Protein AF-A0A2S2R1F1-F1 (afdb_monomer_lite)

Sequence (173 aa):
MYTNIGLVTVRVLRTVIAMDSDPVKIAFARNNACIYGVEDRIIFLVGDFFENAHSLQKADGIVTSPPANMTKDKMQNLTDLASRVAPKVLLRLMKDQEVADLYQLENIKYYIKTEKICIDREPNSILAFLGPGINTNNRNVERTQKKVLVFSDGVSVNRRVHWVRGNNLFAYD

Foldseek 3Di:
DDQFWDWKWFAAPQATETETQDVVVLVVVLVVCVVVVNNVRYHYDNDDCLVCLVVAAATAEIETEGDQPDDLVNVLSVVVSRCVRHQKYKYKYAQPRDCVSVQVSDDQQWGWQKAFEAEVNHTGIIIIITHGGDDPDPDPPPSQHAYEYHYPPVPLPPFDWDQDVPRSYTYGD

Structure (mmCIF, N/CA/C/O backbone):
data_AF-A0A2S2R1F1-F1
#
_entry.id   AF-A0A2S2R1F1-F1
#
loop_
_atom_site.group_PDB
_atom_site.id
_atom_site.type_symbol
_atom_site.label_atom_id
_atom_site.label_alt_id
_atom_site.label_comp_id
_atom_site.label_asym_id
_atom_site.label_entity_id
_atom_site.label_seq_id
_atom_site.pdbx_PDB_ins_code
_atom_site.Cartn_x
_atom_site.Cartn_y
_atom_site.Cartn_z
_atom_site.occupancy
_atom_site.B_iso_or_equiv
_atom_site.auth_seq_id
_atom_site.auth_comp_id
_atom_site.auth_asym_id
_atom_site.auth_atom_id
_atom_site.pdbx_PDB_model_num
ATOM 1 N N . MET A 1 1 ? -4.252 21.129 -6.463 1.00 27.12 1 MET A N 1
ATOM 2 C CA . MET A 1 1 ? -3.113 20.362 -7.021 1.00 27.12 1 MET A CA 1
ATOM 3 C C . MET A 1 1 ? -3.181 18.963 -6.414 1.00 27.12 1 MET A C 1
ATOM 5 O O . MET A 1 1 ? -2.885 18.813 -5.238 1.00 27.12 1 MET A O 1
ATOM 9 N N . TYR A 1 2 ? -3.723 18.003 -7.167 1.00 29.39 2 TYR A N 1
ATOM 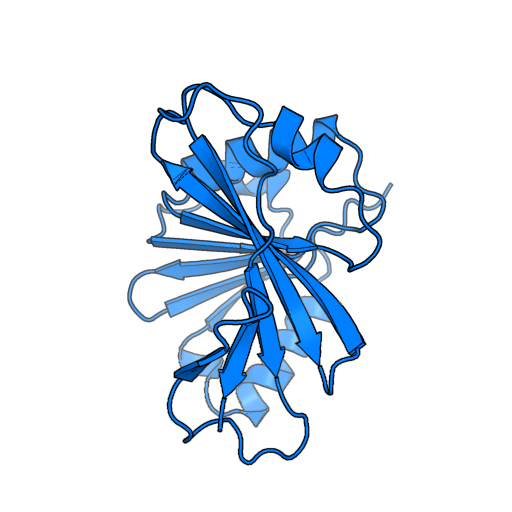10 C CA . TYR A 1 2 ? -4.228 16.707 -6.693 1.00 29.39 2 TYR A CA 1
ATOM 11 C C . TYR A 1 2 ? -3.164 15.855 -5.972 1.00 29.39 2 TYR A C 1
ATOM 13 O O . TYR A 1 2 ? -2.235 15.348 -6.598 1.00 29.39 2 TYR A O 1
ATOM 21 N N . THR A 1 3 ? -3.296 15.679 -4.656 1.00 30.31 3 THR A N 1
ATOM 22 C CA . THR A 1 3 ? -2.515 14.729 -3.847 1.00 30.31 3 THR A CA 1
ATOM 23 C C . THR A 1 3 ? -3.120 13.334 -3.967 1.00 30.31 3 THR A C 1
ATOM 25 O O . THR A 1 3 ? -3.842 12.865 -3.102 1.00 30.31 3 THR A O 1
ATOM 28 N N . ASN A 1 4 ? -2.846 12.670 -5.087 1.00 36.94 4 ASN A N 1
ATOM 29 C CA . ASN A 1 4 ? -3.342 11.326 -5.387 1.00 36.94 4 ASN A CA 1
ATOM 30 C C . ASN A 1 4 ? -2.508 10.255 -4.659 1.00 36.94 4 ASN A C 1
ATOM 32 O O . ASN A 1 4 ? -1.737 9.548 -5.298 1.00 36.94 4 ASN A O 1
ATOM 36 N N . ILE A 1 5 ? -2.604 10.131 -3.331 1.00 42.25 5 ILE A N 1
ATOM 37 C CA . ILE A 1 5 ? -2.024 8.961 -2.648 1.00 42.25 5 ILE A CA 1
ATOM 38 C C . ILE A 1 5 ? -2.716 7.724 -3.229 1.00 42.25 5 ILE A C 1
ATOM 40 O O . ILE A 1 5 ? -3.932 7.611 -3.126 1.00 42.25 5 ILE A O 1
ATOM 44 N N . GLY A 1 6 ? -1.980 6.837 -3.903 1.00 52.31 6 GLY A N 1
ATOM 45 C CA . GLY A 1 6 ? -2.577 5.623 -4.447 1.00 52.31 6 GLY A CA 1
ATOM 46 C C . GLY A 1 6 ? -3.212 4.799 -3.329 1.00 52.31 6 GLY A C 1
ATOM 47 O O . GLY A 1 6 ? -2.633 4.734 -2.241 1.00 52.31 6 GLY A O 1
ATOM 48 N N . LEU A 1 7 ? -4.375 4.199 -3.625 1.00 48.03 7 LEU A N 1
ATOM 49 C CA . LEU A 1 7 ? -5.181 3.321 -2.769 1.00 48.03 7 LEU A CA 1
ATOM 50 C C . LEU A 1 7 ? -4.474 2.908 -1.472 1.00 48.03 7 LEU A C 1
ATOM 52 O O . LEU A 1 7 ? -3.603 2.029 -1.457 1.00 48.03 7 LEU A O 1
ATOM 56 N N . VAL A 1 8 ? -4.861 3.550 -0.376 1.00 59.56 8 VAL A N 1
ATOM 57 C CA . VAL A 1 8 ? -4.388 3.191 0.956 1.00 59.56 8 VAL A CA 1
ATOM 58 C C . VAL A 1 8 ? -5.212 1.996 1.414 1.00 59.56 8 VAL A C 1
ATOM 60 O O . VAL A 1 8 ? -6.431 2.074 1.550 1.00 59.56 8 VAL A O 1
ATOM 63 N N . THR A 1 9 ? -4.541 0.870 1.624 1.00 62.53 9 THR A N 1
ATOM 64 C CA . THR A 1 9 ? -5.124 -0.354 2.167 1.00 62.53 9 THR A CA 1
ATOM 65 C C . THR A 1 9 ? -4.727 -0.461 3.627 1.00 62.53 9 THR A C 1
ATOM 67 O O . THR A 1 9 ? -3.557 -0.640 3.962 1.00 62.53 9 THR A O 1
ATOM 70 N N . VAL A 1 10 ? -5.707 -0.381 4.510 1.00 65.62 10 VAL A N 1
ATOM 71 C CA . VAL A 1 10 ? -5.515 -0.543 5.948 1.00 65.62 10 VAL A CA 1
ATOM 72 C C . VAL A 1 10 ? -6.028 -1.920 6.349 1.00 65.62 10 VAL A C 1
ATOM 74 O O . VAL A 1 10 ? -7.143 -2.281 5.982 1.00 65.62 10 VAL A O 1
ATOM 77 N N . ARG A 1 11 ? -5.242 -2.707 7.087 1.00 59.25 11 ARG A N 1
ATOM 78 C CA . ARG A 1 11 ? -5.657 -4.037 7.558 1.00 59.25 11 ARG A CA 1
ATOM 79 C C . ARG A 1 11 ? -5.980 -4.009 9.047 1.00 59.25 11 ARG A C 1
ATOM 81 O O . ARG A 1 11 ? -5.128 -3.642 9.852 1.00 59.25 11 ARG A O 1
ATOM 88 N N . VAL A 1 12 ? -7.175 -4.482 9.397 1.00 54.12 12 VAL A N 1
ATOM 89 C CA . VAL A 1 12 ? -7.627 -4.700 10.779 1.00 54.12 12 VAL A CA 1
ATOM 90 C C . VAL A 1 12 ? -8.065 -6.158 10.912 1.00 54.12 12 VAL A C 1
ATOM 92 O O . VAL A 1 12 ? -9.131 -6.532 10.425 1.00 54.12 12 VAL A O 1
ATOM 95 N N . LEU A 1 13 ? -7.235 -6.999 11.533 1.00 57.25 13 LEU A N 1
ATOM 96 C CA . LEU A 1 13 ? -7.407 -8.436 11.788 1.00 57.25 13 LEU A CA 1
ATOM 97 C C . LEU A 1 13 ? -7.652 -9.278 10.511 1.00 57.25 13 LEU A C 1
ATOM 99 O O . LEU A 1 13 ? -6.763 -10.010 10.053 1.00 57.25 13 LEU A O 1
ATOM 103 N N . ARG A 1 14 ? -8.846 -9.159 9.914 1.00 73.62 14 ARG A N 1
ATOM 104 C CA . ARG A 1 14 ? -9.338 -9.865 8.712 1.00 73.62 14 ARG A CA 1
ATOM 105 C C . ARG A 1 14 ? -10.050 -8.964 7.687 1.00 73.62 14 ARG A C 1
ATOM 107 O O . ARG A 1 14 ? -10.380 -9.457 6.614 1.00 73.62 14 ARG A O 1
ATOM 114 N N . THR A 1 15 ? -10.245 -7.682 7.992 1.00 84.88 15 THR A N 1
ATOM 115 C CA . THR A 1 15 ? -10.966 -6.719 7.146 1.00 84.88 15 THR A CA 1
ATOM 116 C C . THR A 1 15 ? -9.998 -5.683 6.586 1.00 84.88 15 THR A C 1
ATOM 118 O O . THR A 1 15 ? -9.055 -5.263 7.265 1.00 84.88 15 THR A O 1
ATOM 121 N N . VAL A 1 16 ? -10.225 -5.279 5.340 1.00 90.94 16 VAL A N 1
ATOM 122 C CA . VAL A 1 16 ? -9.482 -4.213 4.667 1.00 90.94 16 VAL A CA 1
ATOM 123 C C . VAL A 1 16 ? -10.328 -2.947 4.631 1.00 90.94 16 VAL A C 1
ATOM 125 O O . VAL A 1 16 ? -11.508 -3.008 4.309 1.00 90.94 16 VAL A O 1
ATOM 128 N N . ILE A 1 17 ? -9.726 -1.795 4.909 1.00 91.38 17 ILE A N 1
ATOM 129 C CA . ILE A 1 17 ? -10.293 -0.491 4.558 1.00 91.38 17 ILE A CA 1
ATOM 130 C C . ILE A 1 17 ? -9.520 0.015 3.343 1.00 91.38 17 ILE A C 1
ATOM 132 O O . ILE A 1 17 ? -8.310 0.228 3.425 1.00 91.38 17 ILE A O 1
ATOM 136 N N . ALA A 1 18 ? -10.215 0.158 2.221 1.00 92.31 18 ALA A N 1
ATOM 137 C CA . ALA A 1 18 ? -9.691 0.671 0.967 1.00 92.31 18 ALA A CA 1
ATOM 138 C C . ALA A 1 18 ? -10.127 2.134 0.814 1.00 92.31 18 ALA A C 1
ATOM 140 O O . ALA A 1 18 ? -11.321 2.407 0.678 1.00 92.31 18 ALA A O 1
ATOM 141 N N . MET A 1 19 ? -9.166 3.060 0.865 1.00 92.06 19 MET A N 1
ATOM 142 C CA . MET A 1 19 ? -9.408 4.503 0.781 1.00 92.06 19 MET A CA 1
ATOM 143 C C . MET A 1 19 ? -8.640 5.135 -0.381 1.00 92.06 19 MET A C 1
ATOM 145 O O . MET A 1 19 ? -7.447 4.879 -0.556 1.00 92.06 19 MET A O 1
ATOM 149 N N . ASP A 1 20 ? -9.320 5.978 -1.151 1.00 91.94 20 ASP A N 1
ATOM 150 C CA . ASP A 1 20 ? -8.739 6.833 -2.187 1.00 91.94 20 ASP A CA 1
ATOM 151 C C . ASP A 1 20 ? -9.599 8.104 -2.298 1.00 91.94 20 ASP A C 1
ATOM 153 O O . ASP A 1 20 ? -10.811 8.062 -2.065 1.00 91.94 20 ASP A O 1
ATOM 157 N N . SER A 1 21 ? -8.984 9.240 -2.624 1.00 90.88 21 SER A N 1
ATOM 158 C CA . SER A 1 21 ? -9.709 10.505 -2.789 1.00 90.88 21 SER A CA 1
ATOM 159 C C . SER A 1 21 ? -10.463 10.561 -4.117 1.00 90.88 21 SER A C 1
ATOM 161 O O . SER A 1 21 ? -11.401 11.345 -4.260 1.00 90.88 21 SER A O 1
ATOM 163 N N . ASP A 1 22 ? -10.088 9.709 -5.075 1.00 91.75 22 ASP A N 1
ATOM 164 C CA . ASP A 1 22 ? -10.777 9.562 -6.347 1.00 91.75 22 ASP A CA 1
ATOM 165 C C . ASP A 1 22 ? -11.916 8.521 -6.244 1.00 91.75 22 ASP A C 1
ATOM 167 O O . ASP A 1 22 ? -11.655 7.311 -6.146 1.00 91.75 22 ASP A O 1
ATOM 171 N N . PRO A 1 23 ? -13.195 8.943 -6.321 1.00 94.31 23 PRO A N 1
ATOM 172 C CA . PRO A 1 23 ? -14.328 8.022 -6.263 1.00 94.31 23 PRO A CA 1
ATOM 173 C C . PRO A 1 23 ? -14.329 6.997 -7.406 1.00 94.31 23 PRO A C 1
ATOM 175 O O . PRO A 1 23 ? -14.842 5.889 -7.233 1.00 94.31 23 PRO A O 1
ATOM 178 N N . VAL A 1 24 ? -13.730 7.319 -8.558 1.00 95.38 24 VAL A N 1
ATOM 179 C CA . VAL A 1 24 ? -13.637 6.405 -9.706 1.00 95.38 24 VAL A CA 1
ATOM 180 C C . VAL A 1 24 ? -12.711 5.235 -9.383 1.00 95.38 24 VAL A C 1
ATOM 182 O O . VAL A 1 24 ? -13.036 4.084 -9.677 1.00 95.38 24 VAL A O 1
ATOM 185 N N . LYS A 1 25 ? -11.586 5.486 -8.705 1.00 93.00 25 LYS A N 1
ATOM 186 C CA . LYS A 1 25 ? -10.680 4.413 -8.268 1.00 93.00 25 LYS A CA 1
ATOM 187 C C . LYS A 1 25 ? -11.319 3.508 -7.226 1.00 93.00 25 LYS A C 1
ATOM 189 O O . LYS A 1 25 ? -11.116 2.297 -7.284 1.00 93.00 25 LYS A O 1
ATOM 194 N N . ILE A 1 26 ? -12.116 4.064 -6.314 1.00 95.50 26 ILE A N 1
ATOM 195 C CA . ILE A 1 26 ? -12.894 3.262 -5.364 1.00 95.50 26 ILE A CA 1
ATOM 196 C C . ILE A 1 26 ? -13.912 2.378 -6.091 1.00 95.50 26 ILE A C 1
ATOM 198 O O . ILE A 1 26 ? -14.007 1.189 -5.784 1.00 95.50 26 ILE A O 1
ATOM 202 N N . ALA A 1 27 ? -14.618 2.908 -7.093 1.00 95.00 27 ALA A N 1
ATOM 203 C CA . ALA A 1 27 ? -15.537 2.115 -7.907 1.00 95.00 27 ALA A CA 1
ATOM 204 C C . ALA A 1 27 ? -14.817 0.958 -8.626 1.00 95.00 27 ALA A C 1
ATOM 206 O O . ALA A 1 27 ? -15.293 -0.178 -8.589 1.00 95.00 27 ALA A O 1
ATOM 207 N N . PHE A 1 28 ? -13.634 1.205 -9.202 1.00 94.94 28 PHE A N 1
ATOM 208 C CA . PHE A 1 28 ? -12.817 0.147 -9.805 1.00 94.94 28 PHE A CA 1
ATOM 209 C C . PHE A 1 28 ? -12.316 -0.878 -8.785 1.00 94.94 28 PHE A C 1
ATOM 211 O O . PHE A 1 28 ? -12.383 -2.078 -9.049 1.00 94.94 28 PHE A O 1
ATOM 218 N N . ALA A 1 29 ? -11.851 -0.442 -7.613 1.00 92.56 29 ALA A N 1
ATOM 219 C CA . ALA A 1 29 ? -11.412 -1.343 -6.550 1.00 92.56 29 ALA A CA 1
ATOM 220 C C . ALA A 1 29 ? -12.553 -2.261 -6.089 1.00 92.56 29 ALA A C 1
ATOM 222 O O . ALA A 1 29 ? -12.343 -3.461 -5.909 1.00 92.56 29 ALA A O 1
ATOM 223 N N . ARG A 1 30 ? -13.768 -1.717 -5.967 1.00 94.81 30 ARG A N 1
ATOM 224 C CA . ARG A 1 30 ? -14.969 -2.474 -5.611 1.00 94.81 30 ARG A CA 1
ATOM 225 C C . ARG A 1 30 ? -15.363 -3.481 -6.683 1.00 94.81 30 ARG A C 1
ATOM 227 O O . ARG A 1 30 ? -15.570 -4.647 -6.364 1.00 94.81 30 ARG A O 1
ATOM 234 N N . ASN A 1 31 ? -15.390 -3.062 -7.948 1.00 95.12 31 ASN A N 1
ATOM 235 C CA . ASN A 1 31 ? -15.646 -3.961 -9.073 1.00 95.12 31 ASN A CA 1
ATOM 236 C C . ASN A 1 31 ? -14.634 -5.119 -9.113 1.00 95.12 31 ASN A C 1
ATOM 238 O O . ASN A 1 31 ? -15.020 -6.278 -9.237 1.00 95.12 31 ASN A O 1
ATOM 242 N N . ASN A 1 32 ? -13.343 -4.824 -8.931 1.00 90.88 32 ASN A N 1
ATOM 243 C CA . ASN A 1 32 ? -12.302 -5.849 -8.880 1.00 90.88 32 ASN A CA 1
ATOM 244 C C . ASN A 1 32 ? -12.521 -6.811 -7.704 1.00 90.88 32 ASN A C 1
ATOM 246 O O . ASN A 1 32 ? -12.453 -8.022 -7.882 1.00 90.88 32 ASN A O 1
ATOM 250 N N . ALA A 1 33 ? -12.824 -6.296 -6.512 1.00 91.56 33 ALA A N 1
ATOM 251 C CA . ALA A 1 33 ? -13.094 -7.129 -5.343 1.00 91.56 33 ALA A CA 1
ATOM 252 C C . ALA A 1 33 ? -14.316 -8.042 -5.529 1.00 91.56 33 ALA A C 1
ATOM 254 O O . ALA A 1 33 ? -14.292 -9.183 -5.067 1.00 91.56 33 ALA A O 1
ATOM 255 N N . CYS A 1 34 ? -15.345 -7.559 -6.230 1.00 94.12 34 CYS A N 1
ATOM 256 C CA . CYS A 1 34 ? -16.522 -8.339 -6.603 1.00 94.12 34 CYS A CA 1
ATOM 257 C C . CYS A 1 34 ? -16.141 -9.499 -7.536 1.00 94.12 34 CYS A C 1
ATOM 259 O O . CYS A 1 34 ? -16.448 -10.652 -7.242 1.00 94.12 34 CYS A O 1
ATOM 261 N N . ILE A 1 35 ? -15.368 -9.216 -8.595 1.00 94.19 35 ILE A N 1
ATOM 262 C CA . ILE A 1 35 ? -14.853 -10.228 -9.537 1.00 94.19 35 ILE A CA 1
ATOM 263 C C . ILE A 1 35 ? -14.023 -11.301 -8.813 1.00 94.19 35 ILE A C 1
ATOM 265 O O . ILE A 1 35 ? -14.145 -12.484 -9.120 1.00 94.19 35 ILE A O 1
ATOM 269 N N . TYR A 1 36 ? -13.202 -10.909 -7.833 1.00 88.50 36 TYR A N 1
ATOM 270 C CA . TYR A 1 36 ? -12.382 -11.839 -7.048 1.00 88.50 36 TYR A CA 1
ATOM 271 C C . TYR A 1 36 ? -13.118 -12.491 -5.861 1.00 88.50 36 TYR A C 1
ATOM 273 O O . TYR A 1 36 ? -12.508 -13.281 -5.142 1.00 88.50 36 TYR A O 1
ATOM 281 N N . GLY A 1 37 ? -14.401 -12.186 -5.632 1.00 91.38 37 GLY A N 1
ATOM 282 C CA . GLY A 1 37 ? -15.204 -12.785 -4.558 1.00 91.38 37 GLY A CA 1
ATOM 283 C C . GLY A 1 37 ? -14.737 -12.429 -3.140 1.00 91.38 37 GLY A C 1
ATOM 284 O O . GLY A 1 37 ? -14.856 -13.251 -2.234 1.00 91.38 37 GLY A O 1
ATOM 285 N N . VAL A 1 38 ? -14.161 -11.236 -2.951 1.00 92.94 38 VAL A N 1
ATOM 286 C CA . VAL A 1 38 ? -13.631 -10.751 -1.657 1.00 92.94 38 VAL A CA 1
ATOM 287 C C . VAL A 1 38 ? -14.221 -9.408 -1.219 1.00 92.94 38 VAL A C 1
ATOM 289 O O . VAL A 1 38 ? -13.742 -8.815 -0.252 1.00 92.94 38 VAL A O 1
ATOM 292 N N . GLU A 1 39 ? -15.230 -8.900 -1.931 1.00 94.06 39 GLU A N 1
ATOM 293 C CA . GLU A 1 39 ? -15.866 -7.604 -1.651 1.00 94.06 39 GLU A CA 1
ATOM 294 C C . GLU A 1 39 ? -16.381 -7.496 -0.207 1.00 94.06 39 GLU A C 1
ATOM 296 O O . GLU A 1 39 ? -16.211 -6.460 0.428 1.00 94.06 39 GLU A O 1
ATOM 301 N N . ASP A 1 40 ? -16.925 -8.583 0.345 1.00 93.62 40 ASP A N 1
ATOM 302 C CA . ASP A 1 40 ? -17.466 -8.680 1.708 1.00 93.62 40 ASP A CA 1
ATOM 303 C C . ASP A 1 40 ? -16.429 -8.403 2.810 1.00 93.62 40 ASP A C 1
ATOM 305 O O . ASP A 1 40 ? -16.783 -8.116 3.955 1.00 93.62 40 ASP A O 1
ATOM 309 N N . ARG A 1 41 ? -15.137 -8.464 2.471 1.00 91.62 41 ARG A N 1
ATOM 310 C CA . ARG A 1 41 ? -14.013 -8.257 3.396 1.00 91.62 41 ARG A CA 1
ATOM 311 C C . ARG A 1 41 ? -13.400 -6.866 3.285 1.00 91.62 41 ARG A C 1
ATOM 313 O O . ARG A 1 41 ? -12.400 -6.600 3.959 1.00 91.62 41 ARG A O 1
ATOM 320 N N . ILE A 1 42 ? -13.952 -5.999 2.434 1.00 92.12 42 ILE A N 1
ATOM 321 C CA . ILE A 1 42 ? -13.393 -4.683 2.126 1.00 92.12 42 ILE A CA 1
ATOM 322 C C . ILE A 1 42 ? -14.427 -3.588 2.395 1.00 92.12 42 ILE A C 1
ATOM 324 O O . ILE A 1 42 ? -15.513 -3.563 1.826 1.00 92.12 42 ILE A O 1
ATOM 328 N N . ILE A 1 43 ? -14.054 -2.632 3.239 1.00 93.06 43 ILE A N 1
ATOM 329 C CA . ILE A 1 43 ? -14.786 -1.386 3.447 1.00 93.06 43 ILE A CA 1
ATOM 330 C C . ILE A 1 43 ? -14.198 -0.347 2.496 1.00 93.06 43 ILE A C 1
ATOM 332 O O . ILE A 1 43 ? -13.017 -0.014 2.588 1.00 93.06 43 ILE A O 1
ATOM 336 N N . PHE A 1 44 ? -15.021 0.170 1.590 1.00 93.56 44 PHE A N 1
ATOM 337 C CA . PHE A 1 44 ? -14.619 1.168 0.601 1.00 93.56 44 PHE A CA 1
ATOM 338 C C . PHE A 1 44 ? -14.966 2.576 1.085 1.00 93.56 44 PHE A C 1
ATOM 340 O O . PHE A 1 44 ? -16.129 2.852 1.378 1.00 93.56 44 PHE A O 1
ATOM 347 N N . LEU A 1 45 ? -13.975 3.467 1.148 1.00 92.88 45 LEU A N 1
ATOM 348 C CA . LEU A 1 45 ? -14.137 4.857 1.577 1.00 92.88 45 LEU A CA 1
ATOM 349 C C . LEU A 1 45 ? -13.583 5.811 0.516 1.00 92.88 45 LEU A C 1
ATOM 351 O O . LEU A 1 45 ? -12.440 5.675 0.094 1.00 92.88 45 LEU A O 1
ATOM 355 N N . VAL A 1 46 ? -14.374 6.809 0.124 1.00 94.31 46 VAL A N 1
ATOM 356 C CA . VAL A 1 46 ? -13.875 7.939 -0.672 1.00 94.31 46 VAL A CA 1
ATOM 357 C C . VAL A 1 46 ? -13.417 9.024 0.300 1.00 94.31 46 VAL A C 1
ATOM 359 O O . VAL A 1 46 ? -14.224 9.499 1.098 1.00 94.31 46 VAL A O 1
ATOM 362 N N . GLY A 1 47 ? -12.137 9.394 0.267 1.00 90.50 47 GLY A N 1
ATOM 363 C CA . GLY A 1 47 ? -11.573 10.386 1.187 1.00 90.50 47 GLY A CA 1
ATOM 364 C C . GLY A 1 47 ? -10.070 10.593 1.021 1.00 90.50 47 GLY A C 1
ATOM 365 O O . GLY A 1 47 ? -9.378 9.754 0.443 1.00 90.50 47 GLY A O 1
ATOM 366 N N . ASP A 1 48 ? -9.561 11.716 1.528 1.00 89.56 48 ASP A N 1
ATOM 367 C CA . ASP A 1 48 ? -8.126 11.997 1.559 1.00 89.56 48 ASP A CA 1
ATOM 368 C C . ASP A 1 48 ? -7.531 11.480 2.871 1.00 89.56 48 ASP A C 1
ATOM 370 O O . ASP A 1 48 ? -7.887 11.917 3.965 1.00 89.56 48 ASP A O 1
ATOM 374 N N . PHE A 1 49 ? -6.570 10.565 2.771 1.00 90.38 49 PHE A N 1
ATOM 375 C CA . PHE A 1 49 ? -5.873 10.038 3.936 1.00 90.38 49 PHE A CA 1
ATOM 376 C C . PHE A 1 49 ? -5.225 11.139 4.792 1.00 90.38 49 PHE A C 1
ATOM 378 O O . PHE A 1 49 ? -5.239 11.026 6.015 1.00 90.38 49 PHE A O 1
ATOM 385 N N . PHE A 1 50 ? -4.692 12.211 4.195 1.00 90.00 50 PHE A N 1
ATOM 386 C CA . PHE A 1 50 ? -4.098 13.315 4.954 1.00 90.00 50 PHE A CA 1
ATOM 387 C C . PHE A 1 50 ? -5.122 14.029 5.845 1.00 90.00 50 PHE A C 1
ATOM 389 O O . PHE A 1 50 ? -4.770 14.472 6.937 1.00 90.00 50 PHE A O 1
ATOM 396 N N . GLU A 1 51 ? -6.377 14.114 5.407 1.00 89.50 51 GLU A N 1
ATOM 397 C CA . GLU A 1 51 ? -7.463 14.754 6.155 1.00 89.50 51 GLU A CA 1
ATOM 398 C C . GLU A 1 51 ? -8.111 13.772 7.141 1.00 89.50 51 GLU A C 1
ATOM 400 O O . GLU A 1 51 ? -8.397 14.111 8.290 1.00 89.50 51 GLU A O 1
ATOM 405 N N . ASN A 1 52 ? -8.306 12.523 6.715 1.00 86.62 52 ASN A N 1
ATOM 406 C CA . ASN A 1 52 ? -9.059 11.524 7.462 1.00 86.62 52 ASN A CA 1
ATOM 407 C C . ASN A 1 52 ? -8.220 10.727 8.471 1.00 86.62 52 ASN A C 1
ATOM 409 O O . ASN A 1 52 ? -8.806 10.125 9.373 1.00 86.62 52 ASN A O 1
ATOM 413 N N . ALA A 1 53 ? -6.884 10.714 8.376 1.00 84.00 53 ALA A N 1
ATOM 414 C CA . ALA A 1 53 ? -6.020 9.880 9.224 1.00 84.00 53 ALA A CA 1
ATOM 415 C C . ALA A 1 53 ? -6.261 10.066 10.730 1.00 84.00 53 ALA A C 1
ATOM 417 O O . ALA A 1 53 ? -6.148 9.109 11.491 1.00 84.00 53 ALA A O 1
ATOM 418 N N . HIS A 1 54 ? -6.629 11.271 11.169 1.00 82.06 54 HIS A N 1
ATOM 419 C CA . HIS A 1 54 ? -6.921 11.559 12.577 1.00 82.06 54 HIS A CA 1
ATOM 420 C C . HIS A 1 54 ? -8.200 10.894 13.098 1.00 82.06 54 HIS A C 1
ATOM 422 O O . HIS A 1 54 ? -8.314 10.651 14.298 1.00 82.06 54 HIS A O 1
ATOM 428 N N . SER A 1 55 ? -9.149 10.601 12.212 1.00 82.56 55 SER A N 1
ATOM 429 C CA . SER A 1 55 ? -10.437 9.982 12.540 1.00 82.56 55 SER A CA 1
ATOM 430 C C . SER A 1 55 ? -10.463 8.479 12.255 1.00 82.56 55 SER A C 1
ATOM 432 O O . SER A 1 55 ? -11.441 7.812 12.594 1.00 82.56 55 SER A O 1
ATOM 434 N N . LEU A 1 56 ? -9.414 7.931 11.634 1.00 81.31 56 LEU A N 1
ATOM 435 C CA . LEU A 1 56 ? -9.311 6.499 11.374 1.00 81.31 56 LEU A CA 1
ATOM 436 C C . LEU A 1 56 ? -9.058 5.725 12.672 1.00 81.31 56 LEU A C 1
ATOM 438 O O . LEU A 1 56 ? -8.249 6.111 13.516 1.00 81.31 56 LEU A O 1
ATOM 442 N N . GLN A 1 57 ? -9.744 4.589 12.808 1.00 77.06 57 GLN A N 1
ATOM 443 C CA . GLN A 1 57 ? -9.468 3.639 13.881 1.00 77.06 57 GLN A CA 1
ATOM 444 C C . GLN A 1 57 ? -8.051 3.073 13.740 1.00 77.06 57 GLN A C 1
ATOM 446 O O . GLN A 1 57 ? -7.518 2.960 12.634 1.00 77.06 57 GLN A O 1
ATOM 451 N N . LYS A 1 58 ? -7.455 2.678 14.872 1.00 83.56 58 LYS A N 1
ATOM 452 C CA . LYS A 1 58 ? -6.163 1.988 14.866 1.00 83.56 58 LYS A CA 1
ATOM 453 C C . LYS A 1 58 ? -6.252 0.703 14.053 1.00 83.56 58 LYS A C 1
ATOM 455 O O . LYS A 1 58 ? -7.207 -0.060 14.181 1.00 83.56 58 LYS A O 1
ATOM 460 N N . ALA A 1 59 ? -5.213 0.458 13.273 1.00 88.00 59 ALA A N 1
ATOM 461 C CA . ALA A 1 59 ? -5.089 -0.712 12.430 1.00 88.00 59 ALA A CA 1
ATOM 462 C C . ALA A 1 59 ? -3.796 -1.471 12.696 1.00 88.00 59 ALA A C 1
ATOM 464 O O . ALA A 1 59 ? -2.848 -0.939 13.271 1.00 88.00 59 ALA A O 1
ATOM 465 N N . ASP A 1 60 ? -3.742 -2.719 12.240 1.00 89.38 60 ASP A N 1
ATOM 466 C CA . ASP A 1 60 ? -2.555 -3.561 12.397 1.00 89.38 60 ASP A CA 1
ATOM 467 C C . ASP A 1 60 ? -1.463 -3.192 11.395 1.00 89.38 60 ASP A C 1
ATOM 469 O O . ASP A 1 60 ? -0.269 -3.356 11.665 1.00 89.38 60 ASP A O 1
ATOM 473 N N . GLY A 1 61 ? -1.868 -2.701 10.223 1.00 89.69 61 GLY A N 1
ATOM 474 C CA . GLY A 1 61 ? -0.948 -2.263 9.191 1.00 89.69 61 GLY A CA 1
ATOM 475 C C . GLY A 1 61 ? -1.585 -1.349 8.155 1.00 89.69 61 GLY A C 1
ATOM 476 O O . GLY A 1 61 ? -2.786 -1.427 7.892 1.00 89.69 61 GLY A O 1
ATOM 477 N N . ILE A 1 62 ? -0.750 -0.517 7.543 1.00 91.69 62 ILE A N 1
ATOM 478 C CA . ILE A 1 62 ? -1.082 0.300 6.375 1.00 91.69 62 ILE A CA 1
ATOM 479 C C . ILE A 1 62 ? -0.213 -0.143 5.208 1.00 91.69 62 ILE A C 1
ATOM 481 O O . ILE A 1 62 ? 0.992 -0.327 5.355 1.00 91.69 62 ILE A O 1
ATOM 485 N N . VAL A 1 63 ? -0.823 -0.263 4.038 1.00 91.12 63 VAL A N 1
ATOM 486 C CA . VAL A 1 63 ? -0.148 -0.410 2.755 1.00 91.12 63 VAL A CA 1
ATOM 487 C C . VAL A 1 63 ? -0.564 0.765 1.887 1.00 91.12 63 VAL A C 1
ATOM 489 O O . VAL A 1 63 ? -1.753 1.023 1.720 1.00 91.12 63 VAL A O 1
ATOM 492 N N . THR A 1 64 ? 0.393 1.492 1.328 1.00 90.69 64 THR A N 1
ATOM 493 C CA . THR A 1 64 ? 0.097 2.603 0.420 1.00 90.69 64 THR A CA 1
ATOM 494 C C . THR A 1 64 ? 1.138 2.700 -0.684 1.00 90.69 64 THR A C 1
ATOM 496 O O . THR A 1 64 ? 2.269 2.233 -0.539 1.00 90.69 64 THR A O 1
ATOM 499 N N . SER A 1 65 ? 0.739 3.283 -1.811 1.00 88.81 65 SER A N 1
ATOM 500 C CA . SER A 1 65 ? 1.618 3.580 -2.940 1.00 88.81 65 SER A CA 1
ATOM 501 C C . SER A 1 65 ? 1.665 5.098 -3.144 1.00 88.81 65 SER A C 1
ATOM 503 O O . SER A 1 65 ? 0.817 5.643 -3.857 1.00 88.81 65 SER A O 1
ATOM 505 N N . PRO A 1 66 ? 2.606 5.807 -2.493 1.00 86.81 66 PRO A N 1
ATOM 506 C CA . PRO A 1 66 ? 2.770 7.240 -2.696 1.00 86.81 66 PRO A CA 1
ATOM 507 C C . PRO A 1 66 ? 3.066 7.562 -4.173 1.00 86.81 66 PRO A C 1
ATOM 509 O O . PRO A 1 66 ? 3.800 6.812 -4.821 1.00 86.81 66 PRO A O 1
ATOM 512 N N . PRO A 1 67 ? 2.545 8.677 -4.714 1.00 84.25 67 PRO A N 1
ATOM 513 C CA . PRO A 1 67 ? 2.955 9.207 -6.005 1.00 84.25 67 PRO A CA 1
ATOM 514 C C . PRO A 1 67 ? 4.467 9.299 -6.154 1.00 84.25 67 PRO A C 1
ATOM 516 O O . PRO A 1 67 ? 5.156 9.780 -5.255 1.00 84.25 67 PRO A O 1
ATOM 519 N N . ALA A 1 68 ? 4.957 8.951 -7.341 1.00 81.56 68 ALA A N 1
ATOM 520 C CA . ALA A 1 68 ? 6.372 9.064 -7.690 1.00 81.56 68 ALA A CA 1
ATOM 521 C C . ALA A 1 68 ? 6.907 10.503 -7.567 1.00 81.56 68 ALA A C 1
ATOM 523 O O . ALA A 1 68 ? 8.078 10.714 -7.281 1.00 81.56 68 ALA A O 1
ATOM 524 N N . ASN A 1 69 ? 6.038 11.496 -7.775 1.00 81.88 69 ASN A N 1
ATOM 525 C CA . ASN A 1 69 ? 6.356 12.921 -7.708 1.00 81.88 69 ASN A CA 1
ATOM 526 C C . ASN A 1 69 ? 5.993 13.566 -6.355 1.00 81.88 69 ASN A C 1
ATOM 528 O O . ASN A 1 69 ? 5.866 14.789 -6.268 1.00 81.88 69 ASN A O 1
ATOM 532 N N . MET A 1 70 ? 5.768 12.769 -5.305 1.00 86.56 70 MET A N 1
ATOM 533 C CA . MET A 1 70 ? 5.499 13.296 -3.969 1.00 86.56 70 MET A CA 1
ATOM 534 C C . MET A 1 70 ? 6.748 13.982 -3.404 1.00 86.56 70 MET A C 1
ATOM 536 O O . MET A 1 70 ? 7.836 13.415 -3.412 1.00 86.56 70 MET A O 1
ATOM 540 N N . THR A 1 71 ? 6.585 15.199 -2.880 1.00 88.12 71 THR A N 1
ATOM 541 C CA . THR A 1 71 ? 7.685 15.935 -2.246 1.00 88.12 71 THR A CA 1
ATOM 542 C C . THR A 1 71 ? 8.113 15.277 -0.936 1.00 88.12 71 THR A C 1
ATOM 544 O O . THR A 1 71 ? 7.303 14.636 -0.260 1.00 88.12 71 THR A O 1
ATOM 547 N N . LYS A 1 72 ? 9.369 15.498 -0.535 1.00 84.69 72 LYS A N 1
ATOM 548 C CA . LYS A 1 72 ? 9.917 14.983 0.727 1.00 84.69 72 LYS A CA 1
ATOM 549 C C . LYS A 1 72 ? 9.062 15.369 1.941 1.00 84.69 72 LYS A C 1
ATOM 551 O O . LYS A 1 72 ? 8.738 14.504 2.746 1.00 84.69 72 LYS A O 1
ATOM 556 N N . ASP A 1 73 ? 8.605 16.618 2.021 1.00 87.94 73 ASP A N 1
ATOM 557 C CA . ASP A 1 73 ? 7.759 17.087 3.131 1.00 87.94 73 ASP A CA 1
ATOM 558 C C . ASP A 1 73 ? 6.409 16.360 3.192 1.00 87.94 73 ASP A C 1
ATOM 560 O O . ASP A 1 73 ? 5.939 15.979 4.264 1.00 87.94 73 ASP A O 1
ATOM 564 N N . LYS A 1 74 ? 5.785 16.112 2.032 1.00 89.25 74 LYS A N 1
ATOM 565 C CA . LYS A 1 74 ? 4.538 15.338 1.966 1.00 89.25 74 LYS A CA 1
ATOM 566 C C . LYS A 1 74 ? 4.764 13.881 2.342 1.00 89.25 74 LYS A C 1
ATOM 568 O O . LYS A 1 74 ? 3.903 13.287 2.984 1.00 89.25 74 LYS A O 1
ATOM 573 N N . MET A 1 75 ? 5.913 13.325 1.971 1.00 88.31 75 MET A N 1
ATOM 574 C CA . MET A 1 75 ? 6.297 11.971 2.347 1.00 88.31 75 MET A CA 1
ATOM 575 C C . MET A 1 75 ? 6.514 11.852 3.856 1.00 88.31 75 MET A C 1
ATOM 577 O O . MET A 1 75 ? 5.979 10.929 4.457 1.00 88.31 75 MET A O 1
ATOM 581 N N . GLN A 1 76 ? 7.194 12.820 4.478 1.00 88.56 76 GLN A N 1
ATOM 582 C CA . GLN A 1 76 ? 7.358 12.894 5.932 1.00 88.56 76 GLN A CA 1
ATOM 583 C C . GLN A 1 76 ? 6.005 13.002 6.650 1.00 88.56 76 GLN A C 1
ATOM 585 O O . GLN A 1 76 ? 5.746 12.295 7.623 1.00 88.56 76 GLN A O 1
ATOM 590 N N . ASN A 1 77 ? 5.100 13.847 6.148 1.00 90.69 77 ASN A N 1
ATOM 591 C CA . ASN A 1 77 ? 3.755 13.954 6.712 1.00 90.69 77 ASN A CA 1
ATOM 592 C C . ASN A 1 77 ? 2.977 12.630 6.578 1.00 90.69 77 ASN A C 1
ATOM 594 O O . ASN A 1 77 ? 2.323 12.185 7.520 1.00 90.69 77 ASN A O 1
ATOM 598 N N . LEU A 1 78 ? 3.089 11.957 5.428 1.00 90.31 78 LEU A N 1
ATOM 599 C CA . LEU A 1 78 ? 2.460 10.658 5.192 1.00 90.31 78 LEU A CA 1
ATOM 600 C C . LEU A 1 78 ? 2.978 9.594 6.167 1.00 90.31 78 LEU A C 1
ATOM 602 O O . LEU A 1 78 ? 2.173 8.874 6.759 1.00 90.31 78 LEU A O 1
ATOM 606 N N . THR A 1 79 ? 4.296 9.487 6.350 1.00 88.69 79 THR A N 1
ATOM 607 C CA . THR A 1 79 ? 4.896 8.500 7.258 1.00 88.69 79 THR A CA 1
ATOM 608 C C . THR A 1 79 ? 4.504 8.762 8.707 1.00 88.69 79 THR A C 1
ATOM 610 O O . THR A 1 79 ? 4.189 7.816 9.435 1.00 88.69 79 THR A O 1
ATOM 613 N N . ASP A 1 80 ? 4.440 10.027 9.119 1.00 88.38 80 ASP A N 1
ATOM 614 C CA . ASP A 1 80 ? 4.050 10.409 10.474 1.00 88.38 80 ASP A CA 1
ATOM 615 C C . ASP A 1 80 ? 2.565 10.159 10.756 1.00 88.38 80 ASP A C 1
ATOM 617 O O . ASP A 1 80 ? 2.229 9.683 11.843 1.00 88.38 80 ASP A O 1
ATOM 621 N N . LEU A 1 81 ? 1.672 10.429 9.799 1.00 91.00 81 LEU A N 1
ATOM 622 C CA . LEU A 1 81 ? 0.249 10.102 9.922 1.00 91.00 81 LEU A CA 1
ATOM 623 C C . LEU A 1 81 ? 0.019 8.589 9.912 1.00 91.00 81 LEU A C 1
ATOM 625 O O . LEU A 1 81 ? -0.671 8.067 10.788 1.00 91.00 81 LEU A O 1
ATOM 629 N N . ALA A 1 82 ? 0.642 7.862 8.983 1.00 89.88 82 ALA A N 1
ATOM 630 C CA . ALA A 1 82 ? 0.493 6.413 8.884 1.00 89.88 82 ALA A CA 1
ATOM 631 C C . ALA A 1 82 ? 0.978 5.698 10.153 1.00 89.88 82 ALA A C 1
ATOM 633 O O . ALA A 1 82 ? 0.282 4.822 10.665 1.00 89.88 82 ALA A O 1
ATOM 634 N N . SER A 1 83 ? 2.102 6.136 10.724 1.00 87.31 83 SER A N 1
ATOM 635 C CA . SER A 1 83 ? 2.647 5.568 11.966 1.00 87.31 83 SER A CA 1
ATOM 636 C C . SER A 1 83 ? 1.766 5.824 13.198 1.00 87.31 83 SER A C 1
ATOM 638 O O . SER A 1 83 ? 1.898 5.127 14.203 1.00 87.31 83 SER A O 1
ATOM 640 N N . ARG A 1 84 ? 0.860 6.816 13.159 1.00 87.75 84 ARG A N 1
ATOM 641 C CA . ARG A 1 84 ? -0.145 7.030 14.221 1.00 87.75 84 ARG A CA 1
ATOM 642 C C . ARG A 1 84 ? -1.306 6.048 14.114 1.00 87.75 84 ARG A C 1
ATOM 644 O O . ARG A 1 84 ? -1.843 5.632 15.139 1.00 87.75 84 ARG A O 1
ATOM 651 N N . VAL A 1 85 ? -1.693 5.710 12.886 1.00 89.44 85 VAL A N 1
ATOM 652 C CA . VAL A 1 85 ? -2.834 4.833 12.602 1.00 89.44 85 VAL A CA 1
ATOM 653 C C . VAL A 1 85 ? -2.448 3.363 12.766 1.00 89.44 85 VAL A C 1
ATOM 655 O O . VAL A 1 85 ? -3.235 2.590 13.311 1.00 89.44 85 VAL A O 1
ATOM 658 N N . ALA A 1 86 ? -1.243 2.968 12.344 1.00 89.25 86 ALA A N 1
ATOM 659 C CA . ALA A 1 86 ? -0.787 1.586 12.424 1.00 89.25 86 ALA A CA 1
ATOM 660 C C . ALA A 1 86 ? 0.697 1.467 12.808 1.00 89.25 86 ALA A C 1
ATOM 662 O O . ALA A 1 86 ? 1.522 2.256 12.349 1.00 89.25 86 ALA A O 1
ATOM 663 N N . PRO A 1 87 ? 1.078 0.430 13.578 1.00 87.00 87 PRO A N 1
ATOM 664 C CA . PRO A 1 87 ? 2.469 0.197 13.953 1.00 87.00 87 PRO A CA 1
ATOM 665 C C . PRO A 1 87 ? 3.323 -0.331 12.793 1.00 87.00 87 PRO A C 1
ATOM 667 O O . PRO A 1 87 ? 4.543 -0.335 12.898 1.00 87.00 87 PRO A O 1
ATOM 670 N N . LYS A 1 88 ? 2.715 -0.824 11.707 1.00 87.81 88 LYS A N 1
ATOM 671 C CA . LYS A 1 88 ? 3.419 -1.353 10.532 1.00 87.81 88 LYS A CA 1
ATOM 672 C C . LYS A 1 88 ? 2.951 -0.612 9.291 1.00 87.81 88 LYS A C 1
ATOM 674 O O . LYS A 1 88 ? 1.774 -0.689 8.945 1.00 87.81 88 LYS A O 1
ATOM 679 N N . VAL A 1 89 ? 3.862 0.057 8.595 1.00 90.75 89 VAL A N 1
ATOM 680 C CA . VAL A 1 89 ? 3.535 0.761 7.348 1.00 90.75 89 VAL A CA 1
ATOM 681 C C . VAL A 1 89 ? 4.399 0.211 6.221 1.00 90.75 89 VAL A C 1
ATOM 683 O O . VAL A 1 89 ? 5.618 0.115 6.344 1.00 90.75 89 VAL A O 1
ATOM 686 N N . LEU A 1 90 ? 3.759 -0.175 5.123 1.00 91.38 90 LEU A N 1
ATOM 687 C CA . LEU A 1 90 ? 4.387 -0.648 3.900 1.00 91.38 90 LEU A CA 1
ATOM 688 C C . LEU A 1 90 ? 4.137 0.368 2.788 1.00 91.38 90 LEU A C 1
ATOM 690 O O . LEU A 1 90 ? 2.997 0.586 2.378 1.00 91.38 90 LEU A O 1
ATOM 694 N N . LEU A 1 91 ? 5.207 0.967 2.282 1.00 91.19 91 LEU A N 1
ATOM 695 C CA . LEU A 1 91 ? 5.168 1.871 1.140 1.00 91.19 91 LEU A CA 1
ATOM 696 C C . LEU A 1 91 ? 5.655 1.124 -0.098 1.00 91.19 91 LEU A C 1
ATOM 698 O O . LEU A 1 91 ? 6.764 0.587 -0.103 1.00 91.19 91 LEU A O 1
ATOM 702 N N . ARG A 1 92 ? 4.851 1.107 -1.159 1.00 90.94 92 ARG A N 1
ATOM 703 C CA . ARG A 1 92 ? 5.293 0.659 -2.481 1.00 90.94 92 ARG A CA 1
ATOM 704 C C . ARG A 1 92 ? 5.704 1.868 -3.309 1.00 90.94 92 ARG A C 1
ATOM 706 O O . ARG A 1 92 ? 4.901 2.760 -3.555 1.00 90.94 92 ARG A O 1
ATOM 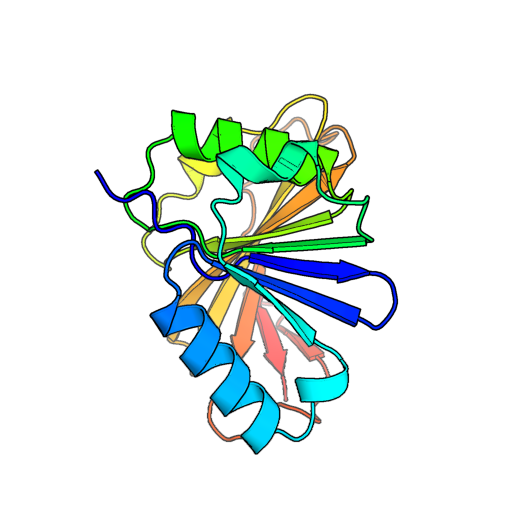713 N N . LEU A 1 93 ? 6.950 1.863 -3.754 1.00 89.25 93 LEU A N 1
ATOM 714 C CA . LEU A 1 93 ? 7.589 2.960 -4.469 1.00 89.25 93 LEU A CA 1
ATOM 715 C C . LEU A 1 93 ? 8.032 2.509 -5.856 1.00 89.25 93 LEU A C 1
ATOM 717 O O . LEU A 1 93 ? 8.258 1.317 -6.102 1.00 89.25 93 LEU A O 1
ATOM 721 N N . MET A 1 94 ? 8.170 3.469 -6.764 1.00 85.75 94 MET A N 1
ATOM 722 C CA . MET A 1 94 ? 8.658 3.207 -8.116 1.00 85.75 94 MET A CA 1
ATOM 723 C C . MET A 1 94 ? 10.110 2.717 -8.082 1.00 85.75 94 MET A C 1
ATOM 725 O O . MET A 1 94 ? 10.891 3.107 -7.216 1.00 85.75 94 MET A O 1
ATOM 729 N N . LYS A 1 95 ? 10.481 1.862 -9.039 1.00 79.00 95 LYS A N 1
ATOM 730 C CA . LYS A 1 95 ? 11.832 1.279 -9.149 1.00 79.00 95 LYS A CA 1
ATOM 731 C C . LYS A 1 95 ? 12.964 2.304 -9.291 1.00 79.00 95 LYS A C 1
ATOM 733 O O . LYS A 1 95 ? 14.083 1.992 -8.894 1.00 79.00 95 LYS A O 1
ATOM 738 N N . ASP A 1 96 ? 12.655 3.479 -9.835 1.00 76.50 96 ASP A N 1
ATOM 739 C CA . ASP A 1 96 ? 13.617 4.547 -10.132 1.00 76.50 96 ASP A CA 1
ATOM 740 C C . ASP A 1 96 ? 13.642 5.634 -9.046 1.00 76.50 96 ASP A C 1
ATOM 742 O O . ASP A 1 96 ? 14.368 6.616 -9.160 1.00 76.50 96 ASP A O 1
ATOM 746 N N . GLN A 1 97 ? 12.834 5.484 -7.993 1.00 74.06 97 GLN A N 1
ATOM 747 C CA . GLN A 1 97 ? 12.764 6.463 -6.920 1.00 74.06 97 GLN A CA 1
ATOM 748 C C . GLN A 1 97 ? 13.998 6.366 -6.022 1.00 74.06 97 GLN A C 1
ATOM 750 O O . GLN A 1 97 ? 14.400 5.276 -5.604 1.00 74.06 97 GLN A O 1
ATOM 755 N N . GLU A 1 98 ? 14.590 7.516 -5.707 1.00 71.44 98 GLU A N 1
ATOM 756 C CA . GLU A 1 98 ? 15.814 7.566 -4.923 1.00 71.44 98 GLU A CA 1
ATOM 757 C C . GLU A 1 98 ? 15.551 7.160 -3.465 1.00 71.44 98 GLU A C 1
ATOM 759 O O . GLU A 1 98 ? 14.806 7.796 -2.720 1.00 71.44 98 GLU A O 1
ATOM 764 N N . VAL A 1 99 ? 16.169 6.054 -3.044 1.00 73.56 99 VAL A N 1
ATOM 765 C CA . VAL A 1 99 ? 15.963 5.475 -1.705 1.00 73.56 99 VAL A CA 1
ATOM 766 C C . VAL A 1 99 ? 16.675 6.290 -0.620 1.00 73.56 99 VAL A C 1
ATOM 768 O O . VAL A 1 99 ? 16.312 6.212 0.553 1.00 73.56 99 VAL A O 1
ATOM 771 N N . ALA A 1 100 ? 17.676 7.092 -0.999 1.00 74.12 100 ALA A N 1
ATOM 772 C CA . ALA A 1 100 ? 18.411 7.953 -0.079 1.00 74.12 100 ALA A CA 1
ATOM 773 C C . ALA A 1 100 ? 17.482 8.945 0.636 1.00 74.12 100 ALA A C 1
ATOM 775 O O . ALA A 1 100 ? 17.618 9.144 1.842 1.00 74.12 100 ALA A O 1
ATOM 776 N N . ASP A 1 101 ? 16.495 9.496 -0.071 1.00 75.12 101 ASP A N 1
ATOM 777 C CA . ASP A 1 101 ? 15.518 10.423 0.504 1.00 75.12 101 ASP A CA 1
ATOM 778 C C . ASP A 1 101 ? 14.596 9.762 1.527 1.00 75.12 101 ASP A C 1
ATOM 780 O O . ASP A 1 101 ? 14.250 10.385 2.528 1.00 75.12 101 ASP A O 1
ATOM 784 N N . LEU A 1 102 ? 14.255 8.482 1.341 1.00 79.75 102 LEU A N 1
ATOM 785 C CA . LEU A 1 102 ? 13.471 7.728 2.324 1.00 79.75 102 LEU A CA 1
ATOM 786 C C . LEU A 1 102 ? 14.253 7.520 3.608 1.00 79.75 102 LEU A C 1
ATOM 788 O O . LEU A 1 102 ? 13.711 7.688 4.692 1.00 79.75 102 LEU A O 1
ATOM 792 N N . TYR A 1 103 ? 15.530 7.153 3.500 1.00 83.00 103 TYR A N 1
ATOM 793 C CA . TYR A 1 103 ? 16.365 6.924 4.674 1.00 83.00 103 TYR A CA 1
ATOM 794 C C . TYR A 1 103 ? 16.568 8.191 5.505 1.00 83.00 103 TYR A C 1
ATOM 796 O O . TYR A 1 103 ? 16.765 8.091 6.711 1.00 83.00 103 TYR A O 1
ATOM 804 N N . GLN A 1 104 ? 16.449 9.373 4.896 1.00 82.94 104 GLN A N 1
ATOM 805 C CA . GLN A 1 104 ? 16.455 10.647 5.616 1.00 82.94 104 GLN A CA 1
ATOM 806 C C . GLN A 1 104 ? 15.188 10.877 6.464 1.00 82.94 104 GLN A C 1
ATOM 808 O O . GLN A 1 104 ? 15.197 11.781 7.295 1.00 82.94 104 GLN A O 1
ATOM 813 N N . LEU A 1 105 ? 14.114 10.100 6.269 1.00 81.38 105 LEU A N 1
ATOM 814 C CA . LEU A 1 105 ? 12.885 10.174 7.076 1.00 81.38 105 LEU A CA 1
ATOM 815 C C . LEU A 1 105 ? 12.991 9.379 8.386 1.00 81.38 105 LEU A C 1
ATOM 817 O O . LEU A 1 105 ? 12.151 9.534 9.275 1.00 81.38 105 LEU A O 1
ATOM 821 N N . GLU A 1 106 ? 13.986 8.494 8.507 1.00 83.00 106 GLU A N 1
ATOM 822 C CA . GLU A 1 106 ? 14.190 7.718 9.727 1.00 83.00 106 GLU A CA 1
ATOM 823 C C . GLU A 1 106 ? 14.416 8.625 10.931 1.00 83.00 106 GLU A C 1
ATOM 825 O O . GLU A 1 106 ? 15.119 9.634 10.874 1.00 83.00 106 GLU A O 1
ATOM 830 N N . ASN A 1 107 ? 13.836 8.235 12.057 1.00 77.00 107 ASN A N 1
ATOM 831 C CA . ASN A 1 107 ? 13.973 8.971 13.301 1.00 77.00 107 ASN A CA 1
ATOM 832 C C . ASN A 1 107 ? 13.794 8.023 14.493 1.00 77.00 107 ASN A C 1
ATOM 834 O O . ASN A 1 107 ? 13.733 6.805 14.348 1.00 77.00 107 ASN A O 1
ATOM 838 N N . ILE A 1 108 ? 13.700 8.581 15.700 1.00 69.75 108 ILE A N 1
ATOM 839 C CA . ILE A 1 108 ? 13.537 7.797 16.932 1.00 69.75 108 ILE A CA 1
ATOM 840 C C . ILE A 1 108 ? 12.258 6.939 16.972 1.00 69.75 108 ILE A C 1
ATOM 842 O O . ILE A 1 108 ? 12.174 6.022 17.785 1.00 69.75 108 ILE A O 1
ATOM 846 N N . LYS A 1 109 ? 11.248 7.240 16.143 1.00 73.44 109 LYS A N 1
ATOM 847 C CA . LYS A 1 109 ? 9.958 6.538 16.124 1.00 73.44 109 LYS A CA 1
ATOM 848 C C . LYS A 1 109 ? 9.986 5.302 15.232 1.00 73.44 109 LYS A C 1
ATOM 850 O O . LYS A 1 109 ? 9.328 4.317 15.566 1.00 73.44 109 LYS A O 1
ATOM 855 N N . TYR A 1 110 ? 10.708 5.350 14.115 1.00 79.88 110 TYR A N 1
ATOM 856 C CA . TYR A 1 110 ? 10.718 4.265 13.140 1.00 79.88 110 TYR A CA 1
ATOM 857 C C . TYR A 1 110 ? 12.031 4.157 12.366 1.00 79.88 110 TYR A C 1
ATOM 859 O O . TYR A 1 110 ? 12.668 5.153 12.021 1.00 79.88 110 TYR A O 1
ATOM 867 N N . TYR A 1 111 ? 12.372 2.915 12.027 1.00 84.50 111 TYR A N 1
ATOM 868 C CA . TYR A 1 111 ? 13.427 2.572 11.077 1.00 84.50 111 TYR A CA 1
ATOM 869 C C . TYR A 1 111 ? 12.813 2.120 9.750 1.00 84.50 111 TYR A C 1
ATOM 871 O O . TYR A 1 111 ? 11.681 1.624 9.712 1.00 84.50 111 TYR A O 1
ATOM 879 N N . ILE A 1 112 ? 13.572 2.256 8.662 1.00 86.50 112 ILE A N 1
ATOM 880 C CA . ILE A 1 112 ? 13.136 1.900 7.316 1.00 86.50 112 ILE A CA 1
ATOM 881 C C . ILE A 1 112 ? 13.972 0.732 6.807 1.00 86.50 112 ILE A C 1
ATOM 883 O O . ILE A 1 112 ? 15.189 0.805 6.644 1.00 86.50 112 ILE A O 1
ATOM 887 N N . LYS A 1 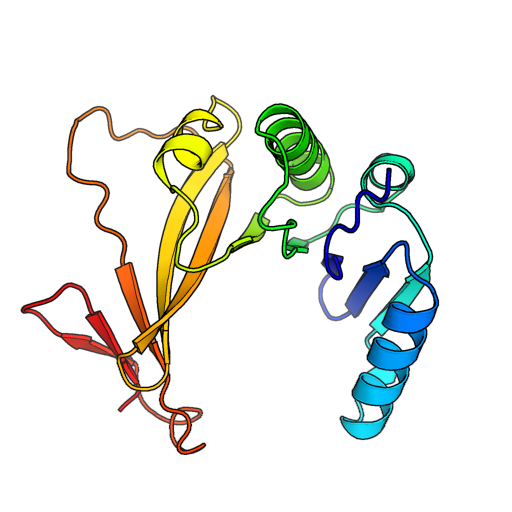113 ? 13.291 -0.366 6.486 1.00 87.31 113 LYS A N 1
ATOM 888 C CA . LYS A 1 113 ? 13.873 -1.487 5.746 1.00 87.31 113 LYS A CA 1
ATOM 889 C C . LYS A 1 113 ? 13.343 -1.465 4.322 1.00 87.31 113 LYS A C 1
ATOM 891 O O . LYS A 1 113 ? 12.142 -1.325 4.132 1.00 87.31 113 LYS A O 1
ATOM 896 N N . THR A 1 114 ? 14.205 -1.664 3.328 1.00 86.56 114 THR A N 1
ATOM 897 C CA . THR A 1 114 ? 13.775 -1.701 1.925 1.00 86.56 114 THR A CA 1
ATOM 898 C C . THR A 1 114 ? 14.067 -3.035 1.246 1.00 86.56 114 THR A C 1
ATOM 900 O O . THR A 1 114 ? 15.054 -3.713 1.545 1.00 86.56 114 THR A O 1
ATOM 903 N N . GLU A 1 115 ? 13.191 -3.417 0.320 1.00 86.38 115 GLU A N 1
ATOM 904 C CA . GLU A 1 115 ? 13.319 -4.598 -0.532 1.00 86.38 115 GLU A CA 1
ATOM 905 C C . GLU A 1 115 ? 13.029 -4.206 -1.987 1.00 86.38 115 GLU A C 1
ATOM 907 O O . GLU A 1 115 ? 12.045 -3.524 -2.271 1.00 86.38 115 GLU A O 1
ATOM 912 N N . LYS A 1 116 ? 13.892 -4.610 -2.922 1.00 87.12 116 LYS A N 1
ATOM 913 C CA . LYS A 1 116 ? 13.689 -4.414 -4.361 1.00 87.12 116 LYS A CA 1
ATOM 914 C C . LYS A 1 116 ? 12.901 -5.590 -4.908 1.00 87.12 116 LYS A C 1
ATOM 916 O O . LYS A 1 116 ? 13.344 -6.732 -4.804 1.00 87.12 116 LYS A O 1
ATOM 921 N N . ILE A 1 117 ? 11.762 -5.300 -5.515 1.00 85.81 117 ILE A N 1
ATOM 922 C CA . ILE A 1 117 ? 10.929 -6.284 -6.193 1.00 85.81 117 ILE A CA 1
ATOM 923 C C . ILE A 1 117 ? 11.317 -6.307 -7.663 1.00 85.81 117 ILE A C 1
ATOM 925 O O . ILE A 1 117 ? 11.272 -5.275 -8.342 1.00 85.81 117 ILE A O 1
ATOM 929 N N . CYS A 1 118 ? 11.670 -7.490 -8.146 1.00 82.12 118 CYS A N 1
ATOM 930 C CA . CYS A 1 118 ? 11.948 -7.756 -9.545 1.00 82.12 118 CYS A CA 1
ATOM 931 C C . CYS A 1 118 ? 10.914 -8.746 -10.088 1.00 82.12 118 CYS A C 1
ATOM 933 O O . CYS A 1 118 ? 10.661 -9.760 -9.443 1.00 82.12 118 CYS A O 1
ATOM 935 N N . ILE A 1 119 ? 10.344 -8.475 -11.260 1.00 81.25 119 ILE A N 1
ATOM 936 C CA . ILE A 1 119 ? 9.462 -9.405 -11.977 1.00 81.25 119 ILE A CA 1
ATOM 937 C C . ILE A 1 119 ? 10.226 -9.913 -13.191 1.00 81.25 119 ILE A C 1
ATOM 939 O O . ILE A 1 119 ? 10.778 -9.106 -13.930 1.00 81.25 119 ILE A O 1
ATOM 943 N N . ASP A 1 120 ? 10.326 -11.230 -13.354 1.00 83.00 120 ASP A N 1
ATOM 944 C CA . ASP A 1 120 ? 11.092 -11.862 -14.439 1.00 83.00 120 ASP A CA 1
ATOM 945 C C . ASP A 1 120 ? 12.525 -11.314 -14.550 1.00 83.00 120 ASP A C 1
ATOM 947 O O . ASP A 1 120 ? 13.061 -11.093 -15.629 1.00 83.00 120 ASP A O 1
ATOM 951 N N . ARG A 1 121 ? 13.160 -11.107 -13.385 1.00 80.19 121 ARG A N 1
ATOM 952 C CA . ARG A 1 121 ? 14.506 -10.522 -13.195 1.00 80.19 121 ARG A CA 1
ATOM 953 C C . ARG A 1 121 ? 14.619 -9.022 -13.486 1.00 80.19 121 ARG A C 1
ATOM 955 O O . ARG A 1 121 ? 15.634 -8.432 -13.115 1.00 80.19 121 ARG A O 1
ATOM 962 N N . GLU A 1 122 ? 13.569 -8.387 -13.989 1.00 83.25 122 GLU A N 1
ATOM 963 C CA . GLU A 1 122 ? 13.538 -6.952 -14.248 1.00 83.25 122 GLU A CA 1
ATOM 964 C C . GLU A 1 122 ? 13.076 -6.150 -13.022 1.00 83.25 122 GLU A C 1
ATOM 966 O O . GLU A 1 122 ? 12.097 -6.521 -12.368 1.00 83.25 122 GLU A O 1
ATOM 971 N N . PRO A 1 123 ? 13.742 -5.030 -12.675 1.00 86.44 123 PRO A N 1
ATOM 972 C CA . PRO A 1 123 ? 13.286 -4.134 -11.616 1.00 86.44 123 PRO A CA 1
ATOM 973 C C . PRO A 1 123 ? 11.841 -3.665 -11.834 1.00 86.44 123 PRO A C 1
ATOM 975 O O . PRO A 1 123 ? 11.527 -3.091 -12.877 1.00 86.44 123 PRO A O 1
ATOM 978 N N . ASN A 1 124 ? 10.982 -3.840 -10.825 1.00 88.19 124 ASN A N 1
ATOM 979 C CA . ASN A 1 124 ? 9.578 -3.418 -10.869 1.00 88.19 124 ASN A CA 1
ATOM 980 C C . ASN A 1 124 ? 9.261 -2.315 -9.852 1.00 88.19 124 ASN A C 1
ATOM 982 O O . ASN A 1 124 ? 8.752 -1.255 -10.210 1.00 88.19 124 ASN A O 1
ATOM 986 N N . SER A 1 125 ? 9.565 -2.544 -8.573 1.00 90.00 125 SER A N 1
ATOM 987 C CA . SER A 1 125 ? 9.247 -1.593 -7.500 1.00 90.00 125 SER A CA 1
ATOM 988 C C . SER A 1 125 ? 10.160 -1.761 -6.293 1.00 90.00 125 SER A C 1
ATOM 990 O O . SER A 1 125 ? 10.905 -2.733 -6.188 1.00 90.00 125 SER A O 1
ATOM 992 N N . ILE A 1 126 ? 10.065 -0.833 -5.349 1.00 89.75 126 ILE A N 1
ATOM 993 C CA . ILE A 1 126 ? 10.728 -0.908 -4.048 1.00 89.75 126 ILE A CA 1
ATOM 994 C C . ILE A 1 126 ? 9.643 -0.978 -2.972 1.00 89.75 126 ILE A C 1
ATOM 996 O O . ILE A 1 126 ? 8.696 -0.198 -2.994 1.00 89.75 126 ILE A O 1
ATOM 1000 N N . LEU A 1 127 ? 9.762 -1.922 -2.042 1.00 90.38 127 LEU A N 1
ATOM 1001 C CA . LEU A 1 127 ? 8.950 -1.977 -0.831 1.00 90.38 127 LEU A CA 1
ATOM 1002 C C . LEU A 1 127 ? 9.749 -1.387 0.324 1.00 90.38 127 LEU A C 1
ATOM 1004 O O . LEU A 1 127 ? 10.821 -1.896 0.643 1.00 90.38 127 LEU A O 1
ATOM 1008 N N . ALA A 1 128 ? 9.231 -0.336 0.951 1.00 90.25 128 ALA A N 1
ATOM 1009 C CA . ALA A 1 128 ? 9.784 0.240 2.168 1.00 90.25 128 ALA A CA 1
ATOM 1010 C C . ALA A 1 128 ? 8.876 -0.097 3.357 1.00 90.25 128 ALA A C 1
ATOM 1012 O O . ALA A 1 128 ? 7.699 0.254 3.384 1.00 90.25 128 ALA A O 1
ATOM 1013 N N . PHE A 1 129 ? 9.438 -0.795 4.335 1.00 90.06 129 PHE A N 1
ATOM 1014 C CA . PHE A 1 129 ? 8.791 -1.184 5.577 1.00 90.06 129 PHE A CA 1
ATOM 1015 C C . PHE A 1 129 ? 9.222 -0.217 6.673 1.00 90.06 129 PHE A C 1
ATOM 1017 O O . PHE A 1 129 ? 10.405 -0.165 7.016 1.00 90.06 129 PHE A O 1
ATOM 1024 N N . LEU A 1 130 ? 8.263 0.514 7.230 1.00 89.94 130 LEU A N 1
ATOM 1025 C CA . LEU A 1 130 ? 8.445 1.329 8.422 1.00 89.94 130 LEU A CA 1
ATOM 1026 C C . LEU A 1 130 ? 8.008 0.493 9.622 1.00 89.94 130 LEU A C 1
ATOM 1028 O O . LEU A 1 130 ? 6.840 0.100 9.733 1.00 89.94 130 LEU A O 1
ATOM 1032 N N . GLY A 1 131 ? 8.972 0.185 10.485 1.00 80.19 131 GLY A N 1
ATOM 1033 C CA . GLY A 1 131 ? 8.763 -0.560 11.721 1.00 80.19 131 GLY A CA 1
ATOM 1034 C C . GLY A 1 131 ? 9.052 0.305 12.948 1.00 80.19 131 GLY A C 1
ATOM 1035 O O . GLY A 1 131 ? 9.895 1.200 12.870 1.00 80.19 131 GLY A O 1
ATOM 1036 N N . PRO A 1 132 ? 8.398 0.036 14.091 1.00 75.00 132 PRO A N 1
ATOM 1037 C CA . PRO A 1 132 ? 8.657 0.766 15.320 1.00 75.00 132 PRO A CA 1
ATOM 1038 C C . PRO A 1 132 ? 10.038 0.383 15.858 1.00 75.00 132 PRO A C 1
ATOM 1040 O O . PRO A 1 132 ? 10.408 -0.795 15.852 1.00 75.00 132 PRO A O 1
ATOM 1043 N N . GLY A 1 133 ? 10.787 1.368 16.346 1.00 66.06 133 GLY A N 1
ATOM 1044 C CA . GLY A 1 133 ? 12.077 1.149 16.999 1.00 66.06 133 GLY A CA 1
ATOM 1045 C C . GLY A 1 133 ? 13.200 2.033 16.468 1.00 66.06 133 GLY A C 1
ATOM 1046 O O . GLY A 1 133 ? 13.069 2.708 15.451 1.00 66.06 133 GLY A O 1
ATOM 1047 N N . ILE A 1 134 ? 14.316 2.009 17.195 1.00 57.56 134 ILE A N 1
ATOM 1048 C CA . ILE A 1 134 ? 15.515 2.797 16.912 1.00 57.56 134 ILE A CA 1
ATOM 1049 C C . ILE A 1 134 ? 16.446 1.945 16.049 1.00 57.56 134 ILE A C 1
ATOM 1051 O O . ILE A 1 134 ? 16.680 0.776 16.362 1.00 57.56 134 ILE A O 1
ATOM 1055 N N . ASN A 1 135 ? 17.006 2.517 14.981 1.00 55.34 135 ASN A N 1
ATOM 1056 C CA . ASN A 1 135 ? 18.076 1.858 14.242 1.00 55.34 135 ASN A CA 1
ATOM 1057 C C . ASN A 1 135 ? 19.316 1.728 15.149 1.00 55.34 135 ASN A C 1
ATOM 1059 O O . ASN A 1 135 ? 20.056 2.688 15.348 1.00 55.34 135 ASN A O 1
ATOM 1063 N N . THR A 1 136 ? 19.548 0.540 15.708 1.00 51.72 136 THR A N 1
ATOM 1064 C CA . THR A 1 136 ? 20.719 0.251 16.555 1.00 51.72 136 THR A CA 1
ATOM 1065 C C . THR A 1 136 ? 22.004 0.067 15.748 1.00 51.72 136 THR A C 1
ATOM 1067 O O . THR A 1 136 ? 23.086 -0.030 16.326 1.00 51.72 136 THR A O 1
ATOM 1070 N N . ASN A 1 137 ? 21.918 0.024 14.416 1.00 49.53 137 ASN A N 1
ATOM 1071 C CA . ASN A 1 137 ? 23.067 -0.175 13.546 1.00 49.53 137 ASN A CA 1
ATOM 1072 C C . ASN A 1 137 ? 23.644 1.178 13.136 1.00 49.53 137 ASN A C 1
ATOM 1074 O O . ASN A 1 137 ? 23.430 1.683 12.034 1.00 49.53 137 ASN A O 1
ATOM 1078 N N . ASN A 1 138 ? 24.416 1.743 14.059 1.00 47.62 138 ASN A N 1
ATOM 1079 C CA . ASN A 1 138 ? 25.409 2.758 13.760 1.00 47.62 138 ASN A CA 1
ATOM 1080 C C . ASN A 1 138 ? 26.535 2.077 12.970 1.00 47.62 138 ASN A C 1
ATOM 1082 O O . ASN A 1 138 ? 27.336 1.355 13.565 1.00 47.62 138 ASN A O 1
ATOM 1086 N N . ARG A 1 139 ? 26.549 2.234 11.642 1.00 43.22 139 ARG A N 1
ATOM 1087 C CA . ARG A 1 139 ? 27.715 2.152 10.740 1.00 43.22 139 ARG A CA 1
ATOM 1088 C C . ARG A 1 139 ? 27.220 2.229 9.300 1.00 43.22 139 ARG A C 1
ATOM 1090 O O . ARG A 1 139 ? 26.181 1.663 8.976 1.00 43.22 139 ARG A O 1
ATOM 1097 N N . ASN A 1 140 ? 28.026 2.868 8.459 1.00 41.75 140 ASN A N 1
ATOM 1098 C CA . ASN A 1 140 ? 28.027 2.846 6.995 1.00 41.75 140 ASN A CA 1
ATOM 1099 C C . ASN A 1 140 ? 28.161 1.419 6.410 1.00 41.75 140 ASN A C 1
ATOM 1101 O O . ASN A 1 140 ? 29.014 1.157 5.570 1.00 41.75 140 ASN A O 1
ATOM 1105 N N . VAL A 1 141 ? 27.368 0.466 6.893 1.00 44.44 141 VAL A N 1
ATOM 1106 C CA . VAL A 1 141 ? 27.158 -0.823 6.252 1.00 44.44 141 VAL A CA 1
ATOM 1107 C C . VAL A 1 141 ? 26.222 -0.510 5.104 1.00 44.44 141 VAL A C 1
ATOM 1109 O O . VAL A 1 141 ? 25.103 -0.057 5.349 1.00 44.44 141 VAL A O 1
ATOM 1112 N N . GLU A 1 142 ? 26.701 -0.680 3.872 1.00 48.72 142 GLU A N 1
ATOM 1113 C CA . GLU A 1 142 ? 25.883 -0.656 2.662 1.00 48.72 142 GLU A CA 1
ATOM 1114 C C . GLU A 1 142 ? 24.524 -1.276 2.979 1.00 48.72 142 GLU A C 1
ATOM 1116 O O . GLU A 1 142 ? 24.437 -2.480 3.240 1.00 48.72 142 GLU A O 1
ATOM 1121 N N . ARG A 1 143 ? 23.474 -0.446 3.062 1.00 60.31 143 ARG A N 1
ATOM 1122 C CA . ARG A 1 143 ? 22.120 -0.906 3.374 1.00 60.31 143 ARG A CA 1
ATOM 1123 C C . ARG A 1 143 ? 21.705 -1.831 2.250 1.00 60.31 143 ARG A C 1
ATOM 1125 O O . ARG A 1 143 ? 21.229 -1.382 1.211 1.00 60.31 143 ARG A O 1
ATOM 1132 N N . THR A 1 144 ? 21.976 -3.119 2.429 1.00 55.75 144 THR A N 1
ATOM 1133 C CA . THR A 1 144 ? 21.885 -4.077 1.343 1.00 55.75 144 THR A CA 1
ATOM 1134 C C . THR A 1 144 ? 20.412 -4.277 1.063 1.00 55.75 144 THR A C 1
ATOM 1136 O O . THR A 1 144 ? 19.689 -4.904 1.840 1.00 55.75 144 THR A O 1
ATOM 1139 N N . GLN A 1 145 ? 19.953 -3.683 -0.031 1.00 66.06 145 GLN A N 1
ATOM 1140 C CA . GLN A 1 145 ? 18.582 -3.828 -0.467 1.00 66.06 145 GLN A CA 1
ATOM 1141 C C . GLN A 1 145 ? 18.368 -5.296 -0.833 1.00 66.06 145 GLN A C 1
ATOM 1143 O O . GLN A 1 145 ? 18.985 -5.811 -1.769 1.00 66.06 145 GLN A O 1
ATOM 1148 N N . LYS A 1 146 ? 17.520 -5.994 -0.071 1.00 71.44 146 LYS A N 1
ATOM 1149 C CA . LYS A 1 146 ? 17.189 -7.390 -0.378 1.00 71.44 146 LYS A CA 1
ATOM 1150 C C . LYS A 1 146 ? 16.436 -7.423 -1.697 1.00 71.44 146 LYS A C 1
ATOM 1152 O O . LYS A 1 146 ? 15.544 -6.603 -1.904 1.00 71.44 146 LYS A O 1
ATOM 1157 N N . LYS A 1 147 ? 16.776 -8.358 -2.578 1.00 75.19 147 LYS A N 1
ATOM 1158 C CA . LYS A 1 147 ? 16.057 -8.543 -3.839 1.00 75.19 147 LYS A CA 1
ATOM 1159 C C . LYS A 1 147 ? 15.080 -9.706 -3.712 1.00 75.19 147 LYS A C 1
ATOM 1161 O O . LYS A 1 147 ? 15.474 -10.804 -3.315 1.00 75.19 147 LYS A O 1
ATOM 1166 N N . VAL A 1 148 ? 13.829 -9.455 -4.073 1.00 75.31 148 VAL A N 1
ATOM 1167 C CA . VAL A 1 148 ? 12.759 -10.451 -4.168 1.00 75.31 148 VAL A CA 1
ATOM 1168 C C . VAL A 1 148 ? 12.423 -10.611 -5.645 1.00 75.31 148 VAL A C 1
ATOM 1170 O O . VAL A 1 148 ? 12.035 -9.643 -6.298 1.00 75.31 148 VAL A O 1
ATOM 1173 N N . LEU A 1 149 ? 12.621 -11.813 -6.180 1.00 75.12 149 LEU A N 1
ATOM 1174 C CA . LEU A 1 149 ? 12.255 -12.155 -7.555 1.00 75.12 149 LEU A CA 1
ATOM 1175 C C . LEU A 1 149 ? 10.836 -12.700 -7.574 1.00 75.12 149 LEU A C 1
ATOM 1177 O O . LEU A 1 149 ? 10.523 -13.520 -6.736 1.00 75.12 149 LEU A O 1
ATOM 1181 N N . VAL A 1 150 ? 10.004 -12.301 -8.524 1.00 74.44 150 VAL A N 1
ATOM 1182 C CA . VAL A 1 150 ? 8.677 -12.876 -8.769 1.00 74.44 150 VAL A CA 1
ATOM 1183 C C . VAL A 1 150 ? 8.637 -13.296 -10.234 1.00 74.44 150 VAL A C 1
ATOM 1185 O O . VAL A 1 150 ? 9.034 -12.506 -11.088 1.00 74.44 150 VAL A O 1
ATOM 1188 N N . PHE A 1 151 ? 8.184 -14.510 -10.542 1.00 72.62 151 PHE A N 1
ATOM 1189 C CA . PHE A 1 151 ? 7.998 -14.928 -11.933 1.00 72.62 151 PHE A CA 1
ATOM 1190 C C . PHE A 1 151 ? 6.535 -14.753 -12.342 1.00 72.62 151 PHE A C 1
ATOM 1192 O O . PHE A 1 151 ? 5.623 -15.072 -11.575 1.00 72.62 151 PHE A O 1
ATOM 1199 N N . SER A 1 152 ? 6.309 -14.210 -13.539 1.00 70.75 152 SER A N 1
ATOM 1200 C CA . SER A 1 152 ? 4.963 -13.964 -14.081 1.00 70.75 152 SER A CA 1
ATOM 1201 C C . SER A 1 152 ? 4.272 -15.230 -14.601 1.00 70.75 152 SER A C 1
ATOM 1203 O 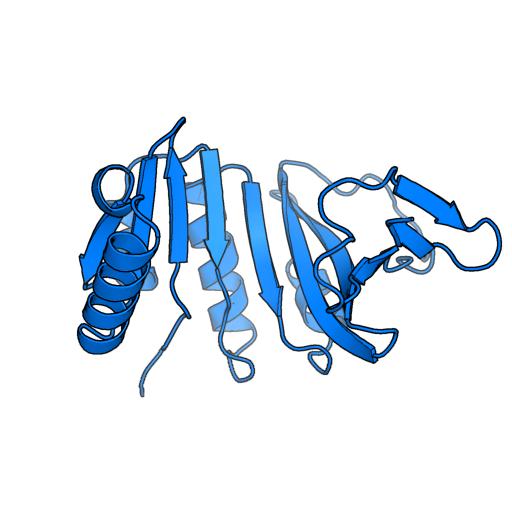O . SER A 1 152 ? 3.100 -15.187 -14.968 1.00 70.75 152 SER A O 1
ATOM 1205 N N . ASP A 1 153 ? 4.970 -16.368 -14.566 1.00 70.75 153 ASP A N 1
ATOM 1206 C CA . ASP A 1 153 ? 4.521 -17.678 -15.045 1.00 70.75 153 ASP A CA 1
ATOM 1207 C C . ASP A 1 153 ? 3.316 -18.267 -14.283 1.00 70.75 153 ASP A C 1
ATOM 1209 O O . ASP A 1 153 ? 2.778 -19.298 -14.680 1.00 70.75 153 ASP A O 1
ATOM 1213 N N . GLY A 1 154 ? 2.883 -17.632 -13.189 1.00 54.75 154 GLY A N 1
ATOM 1214 C CA . GLY A 1 154 ? 1.755 -18.075 -12.366 1.00 54.75 154 GLY A CA 1
ATOM 1215 C C . GLY A 1 154 ? 2.046 -19.313 -11.509 1.00 54.75 154 GLY A C 1
ATOM 1216 O O . GLY A 1 154 ? 1.185 -19.728 -10.734 1.00 54.75 154 GLY A O 1
ATOM 1217 N N . VAL A 1 155 ? 3.252 -19.888 -11.586 1.00 50.91 155 VAL A N 1
ATOM 1218 C CA . VAL A 1 155 ? 3.637 -21.124 -10.878 1.00 50.91 155 VAL A CA 1
ATOM 1219 C C . VAL A 1 155 ? 4.308 -20.820 -9.530 1.00 50.91 155 VAL A C 1
ATOM 1221 O O . VAL A 1 155 ? 4.291 -21.639 -8.611 1.00 50.91 155 VAL A O 1
ATOM 1224 N N . SER A 1 156 ? 4.822 -19.598 -9.362 1.00 51.81 156 SER A N 1
ATOM 1225 C CA . SER A 1 156 ? 5.584 -19.146 -8.183 1.00 51.81 156 SER A CA 1
ATOM 1226 C C . SER A 1 156 ? 4.808 -19.117 -6.854 1.00 51.81 156 SER A C 1
ATOM 1228 O O . SER A 1 156 ? 5.412 -18.998 -5.791 1.00 51.81 156 SER A O 1
ATOM 1230 N N . VAL A 1 157 ? 3.475 -19.231 -6.872 1.00 45.69 157 VAL A N 1
ATOM 1231 C CA . VAL A 1 157 ? 2.627 -19.102 -5.666 1.00 45.69 157 VAL A CA 1
ATOM 1232 C C . VAL A 1 157 ? 2.750 -20.302 -4.710 1.00 45.69 157 VAL A C 1
ATOM 1234 O O . VAL A 1 157 ? 2.330 -20.207 -3.560 1.00 45.69 157 VAL A O 1
ATOM 1237 N N . ASN A 1 158 ? 3.341 -21.416 -5.163 1.00 42.44 158 ASN A N 1
ATOM 1238 C CA . ASN A 1 158 ? 3.416 -22.685 -4.421 1.00 42.44 158 ASN A CA 1
ATOM 1239 C C . ASN A 1 158 ? 4.847 -23.200 -4.181 1.00 42.44 158 ASN A C 1
ATOM 1241 O O . ASN A 1 158 ? 5.041 -24.352 -3.785 1.00 42.44 158 ASN A O 1
ATOM 1245 N N . ARG A 1 159 ? 5.864 -22.376 -4.445 1.00 48.97 159 ARG A N 1
ATOM 1246 C CA . ARG A 1 159 ? 7.268 -22.795 -4.441 1.00 48.97 159 ARG A CA 1
ATOM 1247 C C . ARG A 1 159 ? 8.025 -22.265 -3.218 1.00 48.97 159 ARG A C 1
ATOM 1249 O O . ARG A 1 159 ? 7.714 -21.207 -2.669 1.00 48.97 159 ARG A O 1
ATOM 1256 N N . ARG A 1 160 ? 8.978 -23.065 -2.720 1.00 47.00 160 ARG A N 1
ATOM 1257 C CA . ARG A 1 160 ? 9.745 -22.760 -1.501 1.00 47.00 160 ARG A CA 1
ATOM 1258 C C . ARG A 1 160 ? 10.691 -21.585 -1.757 1.00 47.00 160 ARG A C 1
ATOM 1260 O O . ARG A 1 160 ? 11.284 -21.468 -2.822 1.00 47.00 160 ARG A O 1
ATOM 1267 N N . VAL A 1 161 ? 10.827 -20.715 -0.756 1.00 52.78 161 VAL A N 1
ATOM 1268 C CA . VAL A 1 161 ? 11.765 -19.588 -0.800 1.00 52.78 161 VAL A CA 1
ATOM 1269 C C . VAL A 1 161 ? 13.175 -20.119 -0.560 1.00 52.78 161 VAL A C 1
ATOM 1271 O O . VAL A 1 161 ? 13.464 -20.628 0.526 1.00 52.78 161 VAL A O 1
ATOM 1274 N N . HIS A 1 162 ? 14.065 -19.961 -1.538 1.00 52.91 162 HIS A N 1
ATOM 1275 C CA . HIS A 1 162 ? 15.470 -20.341 -1.404 1.00 52.91 162 HIS A CA 1
ATOM 1276 C C . HIS A 1 162 ? 16.381 -19.110 -1.461 1.00 52.91 162 HIS A C 1
ATOM 1278 O O . HIS A 1 162 ? 16.211 -18.199 -2.275 1.00 52.91 162 HIS A O 1
ATOM 1284 N N . TRP A 1 163 ? 17.351 -19.068 -0.544 1.00 46.62 163 TRP A N 1
ATOM 1285 C CA . TRP A 1 163 ? 18.348 -18.003 -0.482 1.00 46.62 163 TRP A CA 1
ATOM 1286 C C . TRP A 1 163 ? 19.490 -18.296 -1.457 1.00 46.62 163 TRP A C 1
ATOM 1288 O O . TRP A 1 163 ? 20.201 -19.293 -1.311 1.00 46.62 163 TRP A O 1
ATOM 1298 N N . VAL A 1 164 ? 19.698 -17.411 -2.434 1.00 57.41 164 VAL A N 1
ATOM 1299 C CA . VAL A 1 164 ? 20.801 -17.531 -3.392 1.00 57.41 164 VAL A CA 1
ATOM 1300 C C . VAL A 1 164 ? 22.032 -16.825 -2.819 1.00 57.41 164 VAL A C 1
ATOM 1302 O O . VAL A 1 164 ? 22.169 -15.600 -2.901 1.00 57.41 164 VAL A O 1
ATOM 1305 N N . ARG A 1 165 ? 22.930 -17.639 -2.244 1.00 45.25 165 ARG A N 1
ATOM 1306 C CA . ARG A 1 165 ? 24.154 -17.266 -1.503 1.00 45.25 165 ARG A CA 1
ATOM 1307 C C . ARG A 1 165 ? 25.030 -16.193 -2.158 1.00 45.25 165 ARG A C 1
ATOM 1309 O O . ARG A 1 165 ? 25.678 -15.445 -1.440 1.00 45.25 165 ARG A O 1
ATOM 1316 N N . GLY A 1 166 ? 25.051 -16.107 -3.489 1.00 45.94 166 GLY A N 1
ATOM 1317 C CA . GLY A 1 166 ? 25.944 -15.197 -4.216 1.00 45.94 166 GLY A CA 1
ATOM 1318 C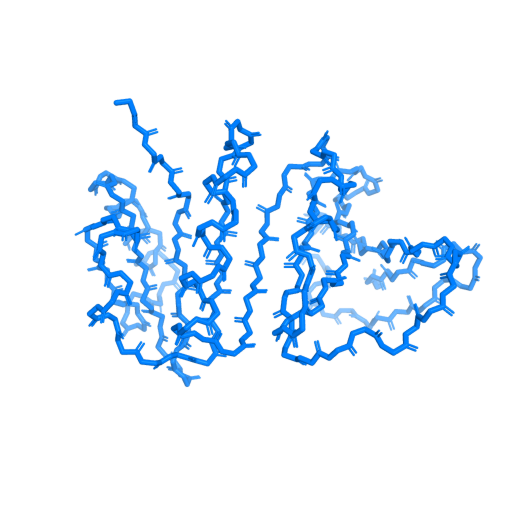 C . GLY A 1 166 ? 25.463 -13.748 -4.339 1.00 45.94 166 GLY A C 1
ATOM 1319 O O . GLY A 1 166 ? 26.287 -12.865 -4.533 1.00 45.94 166 GLY A O 1
ATOM 1320 N N . ASN A 1 167 ? 24.154 -13.483 -4.219 1.00 45.44 167 ASN A N 1
ATOM 1321 C CA . ASN A 1 167 ? 23.562 -12.226 -4.708 1.00 45.44 167 ASN A CA 1
ATOM 1322 C C . ASN A 1 167 ? 22.585 -11.533 -3.735 1.00 45.44 167 ASN A C 1
ATOM 1324 O O . ASN A 1 167 ? 21.925 -10.570 -4.130 1.00 45.44 167 ASN A O 1
ATOM 1328 N N . ASN A 1 168 ? 22.430 -12.020 -2.495 1.00 47.38 168 ASN A N 1
ATOM 1329 C CA . ASN A 1 168 ? 21.380 -11.550 -1.569 1.00 47.38 168 ASN A CA 1
ATOM 1330 C C . ASN A 1 168 ? 19.968 -11.549 -2.203 1.00 47.38 168 ASN A C 1
ATOM 1332 O O . ASN A 1 168 ? 19.154 -10.642 -1.999 1.00 47.38 168 ASN A O 1
ATOM 1336 N N . LEU A 1 169 ? 19.694 -12.590 -2.991 1.00 48.19 169 LEU A N 1
ATOM 1337 C CA . LEU A 1 169 ? 18.448 -12.799 -3.722 1.00 48.19 169 LEU A CA 1
ATOM 1338 C C . LEU A 1 169 ? 17.607 -13.875 -3.030 1.00 48.19 169 LEU A C 1
ATOM 1340 O O . LEU A 1 169 ? 18.122 -14.938 -2.674 1.00 48.19 169 LEU A O 1
ATOM 1344 N N . PHE A 1 170 ? 16.314 -13.601 -2.884 1.00 46.81 170 PHE A N 1
ATOM 1345 C CA . PHE A 1 170 ? 15.299 -14.611 -2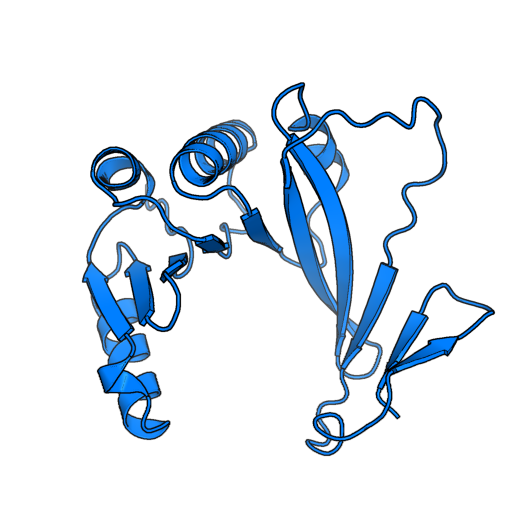.605 1.00 46.81 170 PHE A CA 1
ATOM 1346 C C . PHE A 1 170 ? 14.594 -14.941 -3.920 1.00 46.81 170 PHE A C 1
ATOM 1348 O O . PHE A 1 170 ? 14.042 -14.049 -4.570 1.00 46.81 170 PHE A O 1
ATOM 1355 N N . ALA A 1 171 ? 14.668 -16.207 -4.321 1.00 48.50 171 ALA A N 1
ATOM 1356 C CA . ALA A 1 171 ? 13.942 -16.745 -5.462 1.00 48.50 171 ALA A CA 1
ATOM 1357 C C . ALA A 1 171 ? 12.817 -17.654 -4.954 1.00 48.50 171 ALA A C 1
ATOM 1359 O O . ALA A 1 171 ? 12.993 -18.365 -3.958 1.00 48.50 171 ALA A O 1
ATOM 1360 N N . TYR A 1 172 ? 11.674 -17.601 -5.631 1.00 45.75 172 TYR A N 1
ATOM 1361 C CA . TYR A 1 172 ? 10.653 -18.636 -5.532 1.00 45.75 172 TYR A CA 1
ATOM 1362 C C . TYR A 1 172 ? 11.037 -19.689 -6.562 1.00 45.75 172 TYR A C 1
ATOM 1364 O O . TYR A 1 172 ? 11.327 -19.327 -7.705 1.00 45.75 172 TYR A O 1
ATOM 1372 N N . ASP A 1 173 ? 11.133 -20.944 -6.127 1.00 50.16 173 ASP A N 1
ATOM 1373 C CA . ASP A 1 173 ? 11.355 -22.058 -7.051 1.00 50.16 173 ASP A CA 1
ATOM 1374 C C . ASP A 1 173 ? 10.282 -22.155 -8.112 1.00 50.16 173 ASP A C 1
ATOM 1376 O O . ASP A 1 173 ? 9.274 -21.419 -8.052 1.00 50.16 173 ASP A O 1
#

pLDDT: mean 76.54, std 17.68, range [27.12, 95.5]

Radius of gyration: 17.19 Å; chains: 1; bounding box: 46×43×32 Å

InterPro domains:
  IPR019012 RNA cap guanine-N2 methyltransferase [PF09445] (12-96)
  IPR029063 S-adenosyl-L-methionine-dependent methyltransferase superfamily [G3DSA:3.40.50.150] (4-140)
  IPR029063 S-adenosyl-L-methionine-dependent methyltransferase superfamily [SSF53335] (14-82)

Secondary structure (DSSP, 8-state):
-----EEEEEEETTEEEEEES-HHHHHHHHHHHHHTT-GGGEEEEES-HHHHTTTSPP-SEEEEE--TT--HHHHHHHHHHHHHH-S-EEEEEETTS-HHHHHTT-BTTEEEEEEEEEETTEEEEEEEEEEES-----S------EEEEE-TTS-GGGS-EEEETTTTEEEE-

Organism: NCBI:txid143950